Protein AF-A0A430FBS8-F1 (afdb_monomer)

Radius of gyration: 14.57 Å; Cα contacts (8 Å, |Δi|>4): 88; chains: 1; bounding box: 32×34×33 Å

Sequence (113 aa):
MTTIHHMPTGPRPLNQLAAEVIGYITAYWQECSNGHNYLAINHDGRTARDMAYDYMTERYEDYLSTIDDEQGEGTLDELASQSPVPVDGGAAPIEQAMAAFDAMFDHLWPVAK

Secondary structure (DSSP, 8-state):
---------SPPPTTHHHHHHHHHHHHHHHHHHTT-TTSSS--TT--HHHHHHHHHHHHHHHHHHHHHHHH-TTHHHHHHHT-SS---TTS-HHHHHHHHHHHHHHHHSPPP-

Solvent-accessible surface area (backbone atoms only — not comparable to full-atom values): 6898 Å² total; per-residue (Å²): 134,86,80,75,81,78,74,79,95,60,84,83,57,100,54,49,53,59,52,52,48,52,46,40,51,51,49,37,52,52,35,36,75,73,74,36,64,79,74,83,69,91,62,85,95,61,51,74,65,58,52,34,48,52,57,36,53,71,48,47,57,64,47,61,74,46,37,35,83,74,78,36,84,61,45,44,56,55,38,29,72,64,26,82,54,93,67,62,85,88,51,55,58,64,57,25,26,52,53,17,52,53,42,39,44,46,70,76,58,60,83,85,129

Structure (mmCIF, N/CA/C/O backbone):
data_AF-A0A430FBS8-F1
#
_entry.id   AF-A0A430FBS8-F1
#
loop_
_atom_site.group_PDB
_atom_site.id
_atom_site.type_symbol
_atom_site.label_atom_id
_atom_site.label_alt_id
_atom_site.label_comp_id
_atom_site.label_asym_id
_atom_site.label_entity_id
_atom_site.label_seq_id
_atom_site.pdbx_PDB_ins_code
_atom_site.Cartn_x
_atom_site.Cartn_y
_atom_site.Cartn_z
_atom_site.occupancy
_atom_site.B_iso_or_equiv
_atom_site.auth_seq_id
_atom_site.auth_comp_id
_atom_site.auth_asym_id
_atom_site.auth_atom_id
_atom_site.pdbx_PDB_model_num
ATOM 1 N N . MET A 1 1 ? 20.692 8.769 0.329 1.00 30.95 1 MET A N 1
ATOM 2 C CA . MET A 1 1 ? 19.808 9.924 0.583 1.00 30.95 1 MET A CA 1
ATOM 3 C C . MET A 1 1 ? 18.402 9.362 0.573 1.00 30.95 1 MET A C 1
ATOM 5 O O . ME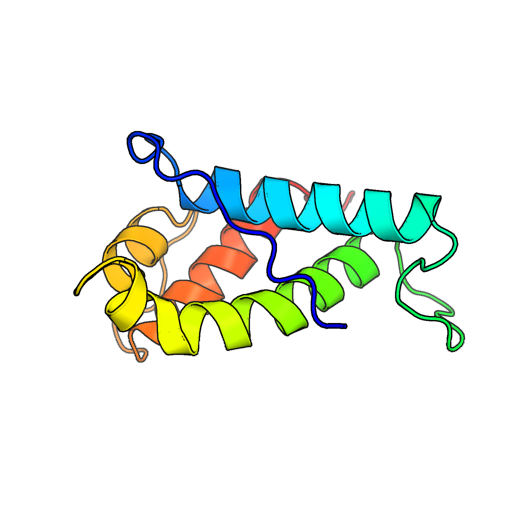T A 1 1 ? 17.939 8.970 -0.487 1.00 30.95 1 MET A O 1
ATOM 9 N N . THR A 1 2 ? 17.807 9.168 1.745 1.00 33.50 2 THR A N 1
ATOM 10 C CA . THR A 1 2 ? 16.471 8.579 1.882 1.00 33.50 2 THR A CA 1
ATOM 11 C C . THR A 1 2 ? 15.463 9.677 1.582 1.00 33.50 2 THR A C 1
ATOM 13 O O . THR A 1 2 ? 15.271 10.576 2.400 1.00 33.50 2 THR A O 1
ATOM 16 N N . THR A 1 3 ? 14.889 9.678 0.381 1.00 38.97 3 THR A N 1
ATOM 17 C CA . THR A 1 3 ? 13.758 10.556 0.078 1.00 38.97 3 THR A CA 1
ATOM 18 C C . THR A 1 3 ? 12.550 9.977 0.798 1.00 38.97 3 THR A C 1
ATOM 20 O O . THR A 1 3 ? 11.873 9.088 0.290 1.00 38.97 3 THR A O 1
ATOM 23 N N . ILE A 1 4 ? 12.315 10.455 2.017 1.00 46.62 4 ILE A N 1
ATOM 24 C CA . ILE A 1 4 ? 11.005 10.357 2.650 1.00 46.62 4 ILE A CA 1
ATOM 25 C C . ILE A 1 4 ? 10.089 11.186 1.753 1.00 46.62 4 ILE A C 1
ATOM 27 O O . ILE A 1 4 ? 10.232 12.410 1.678 1.00 46.62 4 ILE A O 1
ATOM 31 N N . HIS A 1 5 ? 9.221 10.521 0.991 1.00 45.59 5 HIS A N 1
ATOM 32 C CA . HIS A 1 5 ? 8.181 11.199 0.231 1.00 45.59 5 HIS A CA 1
ATOM 33 C C . HIS A 1 5 ? 7.220 11.813 1.244 1.00 45.59 5 HIS A C 1
ATOM 35 O O . HIS A 1 5 ? 6.324 11.154 1.754 1.00 45.59 5 HIS A O 1
ATOM 41 N N . HIS A 1 6 ? 7.476 13.074 1.583 1.00 45.38 6 HIS A N 1
ATOM 42 C CA . HIS A 1 6 ? 6.605 13.890 2.411 1.00 45.38 6 HIS A CA 1
ATOM 43 C C . HIS A 1 6 ? 5.216 13.913 1.761 1.00 45.38 6 HIS A C 1
ATOM 45 O O . HIS A 1 6 ? 5.033 14.517 0.699 1.00 45.38 6 HIS A O 1
ATOM 51 N N . MET A 1 7 ? 4.258 13.220 2.374 1.00 55.34 7 MET A N 1
ATOM 52 C CA . MET A 1 7 ? 2.854 13.311 1.994 1.00 55.34 7 MET A CA 1
ATOM 53 C C . MET A 1 7 ? 2.298 14.691 2.388 1.00 55.34 7 MET A C 1
ATOM 55 O O . MET A 1 7 ? 2.788 15.316 3.333 1.00 55.34 7 MET A O 1
ATOM 59 N N . PRO A 1 8 ? 1.313 15.225 1.647 1.00 45.38 8 PRO A N 1
ATOM 60 C CA . PRO A 1 8 ? 0.845 16.592 1.828 1.00 45.38 8 PRO A CA 1
ATOM 61 C C . PRO A 1 8 ? 0.064 16.744 3.139 1.00 45.38 8 PRO A C 1
ATOM 63 O O . PRO A 1 8 ? -0.849 15.973 3.414 1.00 45.38 8 PRO A O 1
ATOM 66 N N . THR A 1 9 ? 0.327 17.820 3.882 1.00 50.53 9 THR A N 1
ATOM 67 C CA . THR A 1 9 ? -0.403 18.268 5.087 1.00 50.53 9 THR A CA 1
ATOM 68 C C . THR A 1 9 ? -1.798 18.855 4.780 1.00 50.53 9 THR A C 1
ATOM 70 O O . THR A 1 9 ? -2.239 19.831 5.389 1.00 50.53 9 THR A O 1
ATOM 73 N N . GLY A 1 10 ? -2.486 18.298 3.780 1.00 49.41 10 GLY A N 1
ATOM 74 C CA . GLY A 1 10 ? -3.842 18.675 3.379 1.00 49.41 10 GLY A CA 1
ATOM 75 C C . GLY A 1 10 ? -4.926 17.966 4.202 1.00 49.41 10 GLY A C 1
ATOM 76 O O . GLY A 1 10 ? -4.619 17.094 5.013 1.00 49.41 10 GLY A O 1
ATOM 77 N N . PRO A 1 11 ? -6.212 18.318 4.016 1.00 53.88 11 PRO A N 1
ATOM 78 C CA . PRO A 1 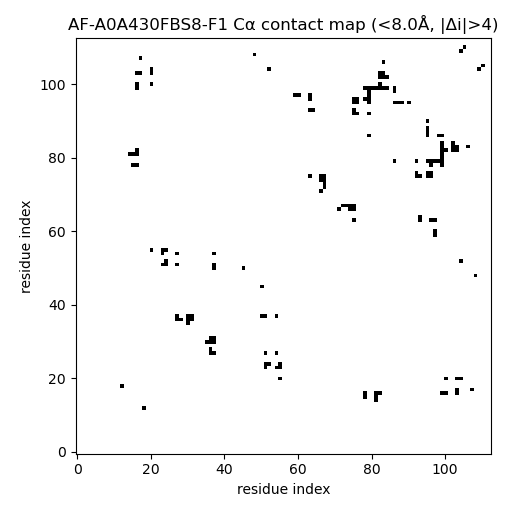11 ? -7.311 17.564 4.618 1.00 53.88 11 PRO A CA 1
ATOM 79 C C . PRO A 1 11 ? -7.233 16.085 4.208 1.00 53.88 11 PRO A C 1
ATOM 81 O O . PRO A 1 11 ? -7.042 15.788 3.025 1.00 53.88 11 PRO A O 1
ATOM 84 N N . ARG A 1 12 ? -7.386 15.176 5.184 1.00 59.50 12 ARG A N 1
ATOM 85 C CA . ARG 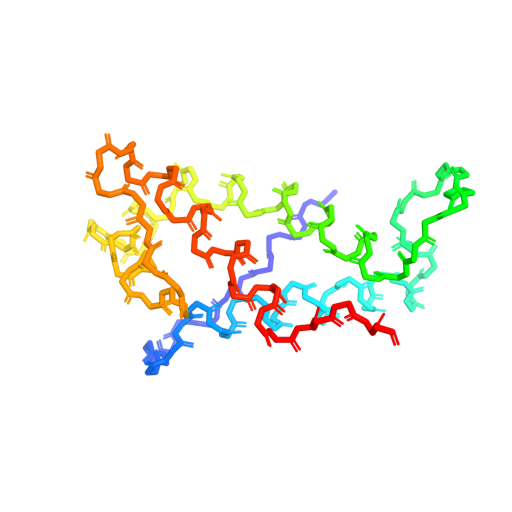A 1 12 ? -7.342 13.722 4.961 1.00 59.50 12 ARG A CA 1
ATOM 86 C C . ARG A 1 12 ? -8.377 13.322 3.894 1.00 59.50 12 ARG A C 1
ATOM 88 O O . ARG A 1 12 ? -9.546 13.704 4.019 1.00 59.50 12 ARG A O 1
ATOM 95 N N . PRO A 1 13 ? -7.979 12.612 2.824 1.00 65.44 13 PRO A N 1
ATOM 96 C CA . PRO A 1 13 ? -8.917 12.158 1.809 1.00 65.44 13 PRO A CA 1
ATOM 97 C C . PRO A 1 13 ? -9.902 11.138 2.390 1.00 65.44 13 PRO A C 1
ATOM 99 O O . PRO A 1 13 ? -9.557 10.351 3.260 1.00 65.44 13 PRO A O 1
ATOM 102 N N . LEU A 1 14 ? -11.124 11.112 1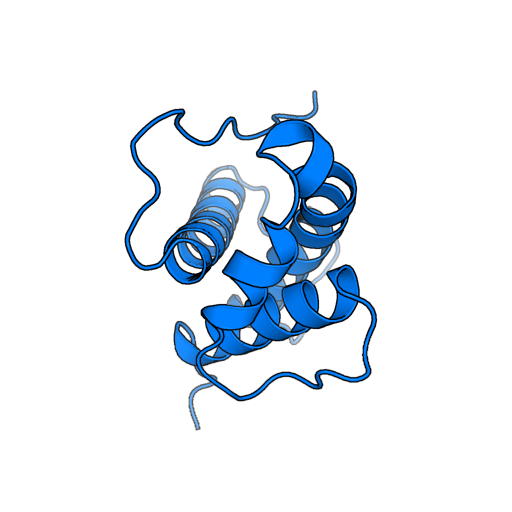.848 1.00 66.56 14 LEU A N 1
ATOM 103 C CA . LEU A 1 14 ? -12.222 10.222 2.271 1.00 66.56 14 LEU A CA 1
ATOM 104 C C . LEU A 1 14 ? -11.896 8.716 2.135 1.00 66.56 14 LEU A C 1
ATOM 106 O O . LEU A 1 14 ? -12.640 7.881 2.635 1.00 66.56 14 LEU A O 1
ATOM 110 N N . ASN A 1 15 ? -10.809 8.381 1.433 1.00 83.62 15 ASN A N 1
ATOM 111 C CA . ASN A 1 15 ? -10.229 7.045 1.330 1.00 83.62 15 ASN A CA 1
ATOM 112 C C . ASN A 1 15 ? -8.696 7.182 1.288 1.00 83.62 15 ASN A C 1
ATOM 114 O O . ASN A 1 15 ? -8.075 7.147 0.222 1.00 83.62 15 ASN A O 1
ATOM 118 N N . GLN A 1 16 ? -8.117 7.463 2.455 1.00 91.31 16 GLN A N 1
ATOM 119 C CA . GLN A 1 16 ? -6.679 7.618 2.656 1.00 91.31 16 GLN A CA 1
ATOM 120 C C . GLN A 1 16 ? -5.917 6.356 2.253 1.00 91.31 16 GLN A C 1
ATOM 122 O O . GLN A 1 16 ? -4.964 6.466 1.492 1.00 91.31 16 GLN A O 1
ATOM 127 N N . LEU A 1 17 ? -6.379 5.168 2.646 1.00 94.94 17 LEU A N 1
ATOM 128 C CA . LEU A 1 17 ? -5.725 3.902 2.311 1.00 94.94 17 LEU A CA 1
ATOM 129 C C . LEU A 1 17 ? -5.567 3.712 0.792 1.00 94.94 17 LEU A C 1
ATOM 131 O O . LEU A 1 17 ? -4.489 3.366 0.313 1.00 94.94 17 LEU A O 1
ATOM 135 N N . ALA A 1 18 ? -6.613 3.993 0.008 1.00 95.44 18 ALA A N 1
ATOM 136 C CA . ALA A 1 18 ? -6.510 3.920 -1.448 1.00 95.44 18 ALA A CA 1
ATOM 137 C C . ALA A 1 18 ? -5.519 4.950 -2.013 1.00 95.44 18 ALA A C 1
ATOM 139 O O . ALA A 1 18 ? -4.781 4.640 -2.948 1.00 95.44 18 ALA A O 1
ATOM 140 N N . ALA A 1 19 ? -5.486 6.166 -1.460 1.00 93.94 19 ALA A N 1
ATOM 141 C CA . ALA A 1 19 ? -4.547 7.200 -1.891 1.00 93.94 19 ALA A CA 1
ATOM 142 C C . ALA A 1 19 ? -3.086 6.798 -1.621 1.00 93.94 19 ALA A C 1
ATOM 144 O O . ALA A 1 19 ? -2.241 6.965 -2.499 1.00 93.94 19 ALA A O 1
ATOM 145 N N . GLU A 1 20 ? -2.815 6.220 -0.451 1.00 93.81 20 GLU A N 1
ATOM 146 C CA . GLU A 1 20 ? -1.505 5.690 -0.056 1.00 93.81 20 GLU A CA 1
ATOM 147 C C . GLU A 1 20 ? -1.034 4.597 -1.027 1.00 93.81 20 GLU A C 1
ATOM 149 O O . GLU A 1 20 ? 0.038 4.699 -1.628 1.00 93.81 20 GLU A O 1
ATOM 154 N N . VAL A 1 21 ? -1.878 3.590 -1.275 1.00 96.00 21 VAL A N 1
ATOM 155 C CA . VAL A 1 21 ? -1.561 2.475 -2.184 1.00 96.00 21 VAL A CA 1
ATOM 156 C C . VAL A 1 21 ? -1.342 2.950 -3.626 1.00 96.00 21 VAL A C 1
ATOM 158 O O . VAL A 1 21 ? -0.384 2.529 -4.280 1.00 96.00 21 VAL A O 1
ATOM 161 N N . ILE A 1 22 ? -2.166 3.878 -4.130 1.00 94.75 22 ILE A N 1
ATOM 162 C CA . ILE A 1 22 ? -1.944 4.510 -5.445 1.00 94.75 22 ILE A CA 1
ATOM 163 C C . ILE A 1 22 ? -0.605 5.259 -5.470 1.00 94.75 22 ILE A C 1
ATOM 165 O O . ILE A 1 22 ? 0.102 5.221 -6.484 1.00 94.75 22 ILE A O 1
ATOM 169 N N . GLY A 1 23 ? -0.245 5.922 -4.369 1.00 93.25 23 GLY A N 1
ATOM 170 C CA . GLY A 1 23 ? 1.040 6.589 -4.192 1.00 93.25 23 GLY A CA 1
ATOM 171 C C . GLY A 1 23 ? 2.211 5.624 -4.353 1.00 93.25 23 GLY A C 1
ATOM 172 O O . GLY A 1 23 ? 3.105 5.893 -5.157 1.00 93.25 23 GLY A O 1
ATOM 173 N N . TYR A 1 24 ? 2.173 4.470 -3.683 1.00 93.81 24 TYR A N 1
ATOM 174 C CA . TYR A 1 24 ? 3.210 3.441 -3.809 1.00 93.81 24 TYR A CA 1
ATOM 175 C C . TYR A 1 24 ? 3.317 2.868 -5.226 1.00 93.81 24 TYR A C 1
ATOM 177 O O . TYR A 1 24 ? 4.419 2.794 -5.770 1.00 93.81 24 TYR A O 1
ATOM 185 N N . ILE A 1 25 ? 2.188 2.544 -5.866 1.00 92.69 25 ILE A N 1
ATOM 186 C CA . ILE A 1 25 ? 2.159 2.076 -7.263 1.00 92.69 25 ILE A CA 1
ATOM 187 C C . ILE A 1 25 ? 2.772 3.121 -8.204 1.00 92.69 25 ILE A C 1
ATOM 189 O O . ILE A 1 25 ? 3.555 2.797 -9.099 1.00 92.69 25 ILE A O 1
ATOM 193 N N . THR A 1 26 ? 2.427 4.393 -8.007 1.00 93.50 26 THR A N 1
ATOM 194 C CA . THR A 1 26 ? 2.951 5.492 -8.823 1.00 93.50 26 THR A CA 1
ATOM 195 C C . THR A 1 26 ? 4.451 5.680 -8.597 1.00 93.50 26 THR A C 1
ATOM 197 O O . THR A 1 26 ? 5.197 5.839 -9.563 1.00 93.50 26 THR A O 1
ATOM 200 N N . ALA A 1 27 ? 4.904 5.623 -7.343 1.00 90.88 27 ALA A N 1
ATOM 201 C CA . ALA A 1 27 ? 6.312 5.746 -6.981 1.00 90.88 27 ALA A CA 1
ATOM 202 C C . ALA A 1 27 ? 7.157 4.606 -7.572 1.00 90.88 27 ALA A C 1
ATOM 204 O O . ALA A 1 27 ? 8.225 4.868 -8.121 1.00 90.88 27 ALA A O 1
ATOM 205 N N . TYR A 1 28 ? 6.649 3.369 -7.570 1.00 91.62 28 TYR A N 1
ATOM 206 C CA . TYR A 1 28 ? 7.288 2.238 -8.251 1.00 91.62 28 TYR A CA 1
ATOM 207 C C . TYR A 1 28 ? 7.565 2.539 -9.735 1.00 91.62 28 TYR A C 1
ATOM 209 O O . TYR A 1 28 ? 8.682 2.360 -10.226 1.00 91.62 28 TYR A O 1
ATOM 217 N N . TRP A 1 29 ? 6.574 3.060 -10.465 1.00 90.81 29 TRP A N 1
ATOM 218 C CA . TRP A 1 29 ? 6.754 3.404 -11.878 1.00 90.81 29 TRP A CA 1
ATOM 219 C C . TRP A 1 29 ? 7.709 4.578 -12.098 1.00 90.81 29 TRP A C 1
ATOM 221 O O . TRP A 1 29 ? 8.429 4.604 -13.099 1.00 90.81 29 TRP A O 1
ATOM 231 N N . GLN A 1 30 ? 7.746 5.535 -11.172 1.00 91.19 30 GLN A N 1
ATOM 232 C CA . GLN A 1 30 ? 8.721 6.624 -11.203 1.00 91.19 30 GLN A CA 1
ATOM 233 C C . GLN A 1 30 ? 10.147 6.088 -11.036 1.00 91.19 30 GLN A C 1
ATOM 235 O O . GLN A 1 30 ? 11.011 6.436 -11.841 1.00 91.19 30 GLN A O 1
ATOM 240 N N . GLU A 1 31 ? 10.384 5.179 -10.087 1.00 88.81 31 GLU A N 1
ATOM 241 C CA . GLU A 1 31 ? 11.672 4.490 -9.950 1.00 88.81 31 GLU A CA 1
ATOM 242 C C . GLU A 1 31 ? 12.026 3.720 -11.230 1.00 88.81 31 GLU A C 1
ATOM 244 O O . GLU A 1 31 ? 13.116 3.897 -11.776 1.00 88.81 31 GLU A O 1
ATOM 249 N N . CYS A 1 32 ? 11.088 2.966 -11.810 1.00 88.62 32 CYS A N 1
ATOM 250 C CA . CYS A 1 32 ? 11.313 2.312 -13.104 1.00 88.62 32 CYS A CA 1
ATOM 251 C C . CYS A 1 32 ? 11.751 3.303 -14.194 1.00 88.62 32 CYS A C 1
ATOM 253 O O . CYS A 1 32 ? 12.724 3.065 -14.911 1.00 88.62 32 CYS A O 1
ATOM 255 N N . SER A 1 33 ? 11.071 4.449 -14.296 1.00 88.38 33 SER A N 1
ATOM 256 C CA . SER A 1 33 ? 11.396 5.485 -15.283 1.00 88.38 33 SER A CA 1
ATOM 257 C C . SER A 1 33 ? 12.779 6.113 -15.071 1.00 88.38 33 SER A C 1
ATOM 259 O O . SER A 1 33 ? 13.420 6.529 -16.036 1.00 88.38 33 SER A O 1
ATOM 261 N N . ASN A 1 34 ? 13.270 6.106 -13.829 1.00 88.56 34 ASN A N 1
ATOM 262 C CA . ASN A 1 34 ? 14.606 6.561 -13.453 1.00 88.56 34 ASN A CA 1
ATOM 263 C C . ASN A 1 34 ? 15.691 5.485 -13.657 1.00 88.56 34 ASN A C 1
ATOM 265 O O . ASN A 1 34 ? 16.857 5.730 -13.356 1.00 88.56 34 ASN A O 1
ATOM 269 N N . GLY A 1 35 ? 15.339 4.306 -14.182 1.00 85.31 35 GLY A N 1
ATOM 270 C CA . GLY A 1 35 ? 16.267 3.190 -14.388 1.00 85.31 35 GLY A CA 1
ATOM 271 C C . GLY A 1 35 ? 16.460 2.304 -13.154 1.00 85.31 35 GLY A C 1
ATOM 272 O O . GLY A 1 35 ? 17.433 1.557 -13.081 1.00 85.31 35 GLY A O 1
ATOM 273 N N . HIS A 1 36 ? 15.543 2.375 -12.189 1.00 82.56 36 HIS A N 1
ATOM 274 C CA . HIS A 1 36 ? 15.628 1.742 -10.873 1.00 82.56 36 HIS A CA 1
ATOM 275 C C . HIS A 1 36 ? 14.583 0.629 -10.656 1.00 82.56 36 HIS A C 1
ATOM 277 O O . HIS A 1 36 ? 14.177 0.402 -9.523 1.00 82.56 36 HIS A O 1
ATOM 283 N N . ASN A 1 37 ? 14.159 -0.075 -11.716 1.00 68.56 37 ASN A N 1
ATOM 284 C CA . ASN A 1 37 ? 12.941 -0.913 -11.772 1.00 68.56 37 ASN A CA 1
ATOM 285 C C . ASN A 1 37 ? 12.447 -1.535 -10.448 1.00 68.56 37 ASN A C 1
ATOM 287 O O . ASN A 1 37 ? 11.331 -1.261 -10.040 1.00 68.56 37 ASN A O 1
ATOM 291 N N . TYR A 1 38 ? 13.258 -2.325 -9.756 1.00 65.56 38 TYR A N 1
ATOM 292 C CA . TYR A 1 38 ? 13.188 -2.496 -8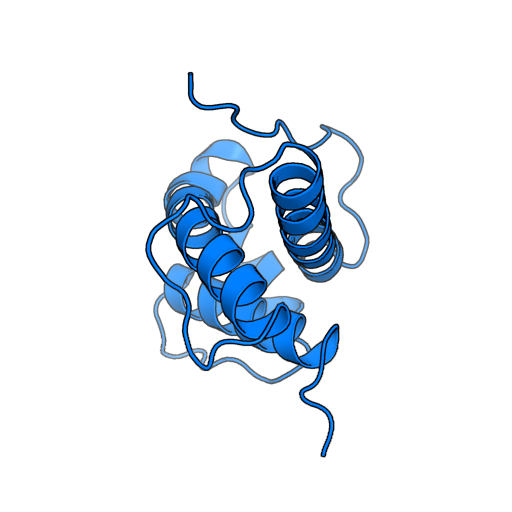.296 1.00 65.56 38 TYR A CA 1
ATOM 293 C C . TYR A 1 38 ? 14.600 -2.938 -7.869 1.00 65.56 38 TYR A C 1
ATOM 295 O O . TYR A 1 38 ? 14.924 -4.054 -7.487 1.00 65.56 38 TYR A O 1
ATOM 303 N N . LEU A 1 39 ? 15.505 -2.008 -8.175 1.00 63.81 39 LEU A N 1
ATOM 304 C CA . LEU A 1 39 ? 16.901 -1.912 -7.751 1.00 63.81 39 LEU A CA 1
ATOM 305 C C . LEU A 1 39 ? 17.820 -3.137 -7.974 1.00 63.81 39 LEU A C 1
ATOM 307 O O . LEU A 1 39 ? 18.797 -3.338 -7.258 1.00 63.81 39 LEU A O 1
ATOM 311 N N . ALA A 1 40 ? 17.608 -3.808 -9.112 1.00 59.62 40 ALA A N 1
ATOM 312 C CA . ALA A 1 40 ? 18.651 -4.323 -10.016 1.00 59.62 40 ALA A CA 1
ATOM 313 C C . ALA A 1 40 ? 19.435 -5.602 -9.626 1.00 59.62 40 ALA A C 1
ATOM 315 O O . ALA A 1 40 ? 20.622 -5.718 -9.941 1.00 59.62 40 ALA A O 1
ATOM 316 N N . ILE A 1 41 ? 18.763 -6.626 -9.086 1.00 53.59 41 ILE A N 1
ATOM 317 C CA . ILE A 1 41 ? 19.189 -8.037 -9.228 1.00 53.59 41 ILE A CA 1
ATOM 318 C C . ILE A 1 41 ? 18.073 -8.818 -9.932 1.00 53.59 41 ILE A C 1
ATOM 320 O O . ILE A 1 41 ? 16.908 -8.631 -9.628 1.00 53.59 41 ILE A O 1
ATOM 324 N N . ASN A 1 42 ? 18.451 -9.673 -10.887 1.00 57.56 42 ASN A N 1
ATOM 325 C CA . ASN A 1 42 ? 17.605 -10.453 -11.800 1.00 57.56 42 ASN A CA 1
ATOM 326 C C . ASN A 1 42 ? 16.214 -10.859 -11.240 1.00 57.56 42 ASN A C 1
ATOM 328 O O . ASN A 1 42 ? 16.130 -11.613 -10.273 1.00 57.56 42 ASN A O 1
ATOM 332 N N . HIS A 1 43 ? 15.130 -10.403 -11.882 1.00 71.50 43 HIS A N 1
ATOM 333 C CA . HIS A 1 43 ? 13.732 -10.627 -11.468 1.00 71.50 43 HIS A CA 1
ATOM 334 C C . HIS A 1 43 ? 13.019 -11.670 -12.350 1.00 71.50 43 HIS A C 1
ATOM 336 O O . HIS A 1 43 ? 11.864 -11.486 -12.742 1.00 71.50 43 HIS A O 1
ATOM 342 N N . ASP A 1 44 ? 13.719 -12.748 -12.714 1.00 77.50 44 ASP A N 1
ATOM 343 C CA . ASP A 1 44 ? 13.184 -13.772 -13.617 1.00 77.50 44 ASP A CA 1
ATOM 344 C C . ASP A 1 44 ? 11.864 -14.355 -13.086 1.00 77.50 44 ASP A C 1
ATOM 346 O O . ASP A 1 44 ? 11.771 -14.813 -11.947 1.00 77.50 44 ASP A O 1
ATOM 350 N N . GLY A 1 45 ? 10.833 -14.341 -13.935 1.00 81.12 45 GLY A N 1
ATOM 351 C CA . GLY A 1 45 ? 9.509 -14.884 -13.621 1.00 81.12 45 GLY A CA 1
ATOM 352 C C . GLY A 1 45 ? 8.586 -13.964 -12.817 1.00 81.12 45 GLY A C 1
ATOM 353 O O . GLY A 1 45 ? 7.476 -14.388 -12.503 1.00 81.12 45 GLY A O 1
ATOM 354 N N . ARG A 1 46 ? 8.993 -12.725 -12.508 1.00 86.56 46 ARG A N 1
ATOM 355 C CA . ARG A 1 46 ? 8.170 -11.764 -11.755 1.00 86.56 46 ARG A CA 1
ATOM 356 C C . ARG A 1 46 ? 7.486 -10.745 -12.662 1.00 86.56 46 ARG A C 1
ATOM 358 O O . ARG A 1 46 ? 8.087 -10.219 -13.598 1.00 86.56 46 ARG A O 1
ATOM 365 N N . THR A 1 47 ? 6.227 -10.437 -12.371 1.00 89.81 47 THR A N 1
ATOM 366 C CA . THR A 1 47 ? 5.461 -9.402 -13.075 1.00 89.81 47 THR A CA 1
ATOM 367 C C . THR A 1 47 ? 5.744 -8.008 -12.503 1.00 89.81 47 THR A C 1
ATOM 369 O O . THR A 1 47 ? 6.242 -7.863 -11.388 1.00 89.81 47 THR A O 1
ATOM 372 N N . ALA A 1 48 ? 5.389 -6.953 -13.250 1.00 89.06 48 ALA A N 1
ATOM 373 C CA . ALA A 1 48 ? 5.455 -5.573 -12.749 1.00 89.06 48 ALA A CA 1
ATOM 374 C C . ALA A 1 48 ? 4.619 -5.374 -11.478 1.00 89.06 48 ALA A C 1
ATOM 376 O O . ALA A 1 48 ? 5.013 -4.638 -10.581 1.00 89.06 48 ALA A O 1
ATOM 377 N N . ARG A 1 49 ? 3.493 -6.085 -11.386 1.00 92.81 49 ARG A N 1
ATOM 378 C CA . ARG A 1 49 ? 2.645 -6.100 -10.202 1.00 92.81 49 ARG A CA 1
ATOM 379 C C . ARG A 1 49 ? 3.378 -6.690 -8.998 1.00 92.81 49 ARG A C 1
ATOM 381 O O . ARG A 1 49 ? 3.344 -6.083 -7.938 1.00 92.81 49 ARG A O 1
ATOM 388 N N . ASP A 1 50 ? 4.054 -7.827 -9.171 1.00 91.50 50 ASP A N 1
ATOM 389 C CA . ASP A 1 50 ? 4.793 -8.475 -8.078 1.00 91.50 50 ASP A CA 1
ATOM 390 C C . ASP A 1 50 ? 5.920 -7.574 -7.566 1.00 91.50 50 ASP A C 1
ATOM 392 O O . ASP A 1 50 ? 6.148 -7.497 -6.368 1.00 91.50 50 ASP A O 1
ATOM 396 N N . MET A 1 51 ? 6.619 -6.877 -8.466 1.00 91.31 51 MET A N 1
ATOM 397 C CA . MET A 1 51 ? 7.678 -5.938 -8.080 1.00 91.31 51 MET A CA 1
ATOM 398 C C . MET A 1 51 ? 7.126 -4.678 -7.398 1.00 91.31 51 MET A C 1
ATOM 400 O O . MET A 1 51 ? 7.731 -4.178 -6.455 1.00 91.31 51 MET A O 1
ATOM 404 N N . ALA A 1 52 ? 5.978 -4.166 -7.851 1.00 92.00 52 ALA A N 1
ATOM 405 C CA . ALA A 1 52 ? 5.310 -3.034 -7.213 1.00 92.00 52 ALA A CA 1
ATOM 406 C C . ALA A 1 52 ? 4.775 -3.391 -5.818 1.00 92.00 52 ALA A C 1
ATOM 408 O O . ALA A 1 52 ? 4.816 -2.550 -4.924 1.00 92.00 52 ALA A O 1
ATOM 409 N N . TYR A 1 53 ? 4.294 -4.624 -5.639 1.00 93.06 53 TYR A N 1
ATOM 410 C CA . TYR A 1 53 ? 3.840 -5.136 -4.350 1.00 93.06 53 TYR A CA 1
ATOM 411 C C . TYR A 1 53 ? 4.998 -5.218 -3.350 1.00 93.06 53 TYR A C 1
ATOM 413 O O . TYR A 1 53 ? 4.905 -4.621 -2.285 1.00 93.06 53 TYR A O 1
ATOM 421 N N . ASP A 1 54 ? 6.131 -5.821 -3.725 1.00 91.00 54 ASP A N 1
ATOM 422 C CA . ASP A 1 54 ? 7.324 -5.842 -2.862 1.00 91.00 54 ASP A CA 1
ATOM 423 C C . ASP A 1 54 ? 7.804 -4.436 -2.500 1.00 91.00 54 ASP A C 1
ATOM 425 O O . ASP A 1 54 ? 8.104 -4.159 -1.341 1.00 91.00 54 ASP A O 1
ATOM 429 N N . TYR A 1 55 ? 7.847 -3.530 -3.484 1.00 90.88 55 TYR A N 1
ATOM 430 C CA . TYR A 1 55 ? 8.197 -2.133 -3.241 1.00 90.88 55 TYR A CA 1
ATOM 431 C C . TYR A 1 55 ? 7.259 -1.481 -2.215 1.00 90.88 55 TYR A C 1
ATOM 433 O O . TYR A 1 55 ? 7.707 -0.701 -1.376 1.00 90.88 55 TYR A O 1
ATOM 441 N N . MET A 1 56 ? 5.960 -1.782 -2.281 1.00 93.56 56 MET A N 1
ATOM 442 C CA . MET A 1 56 ? 4.974 -1.306 -1.315 1.00 93.56 56 MET A CA 1
ATOM 443 C C . MET A 1 56 ? 5.262 -1.888 0.075 1.00 93.56 56 MET A C 1
ATOM 445 O O . MET A 1 56 ? 5.367 -1.111 1.019 1.00 93.56 56 MET A O 1
ATOM 449 N N . THR A 1 57 ? 5.456 -3.207 0.192 1.00 92.06 57 THR A N 1
ATOM 450 C CA . THR A 1 57 ? 5.743 -3.911 1.457 1.00 92.06 57 THR A CA 1
ATOM 451 C C . THR A 1 57 ? 6.971 -3.384 2.173 1.00 92.06 57 THR A C 1
ATOM 453 O O . THR A 1 57 ? 6.878 -3.014 3.341 1.00 92.06 57 THR A O 1
ATOM 456 N N . GLU A 1 58 ? 8.088 -3.227 1.465 1.00 88.88 58 GLU A N 1
ATOM 457 C CA . GLU A 1 58 ? 9.315 -2.676 2.049 1.00 88.88 58 GLU A CA 1
ATOM 458 C C . GLU A 1 58 ? 9.135 -1.252 2.599 1.00 88.88 58 GLU A C 1
ATOM 460 O O . GLU A 1 58 ? 9.883 -0.827 3.475 1.00 88.88 58 GLU A O 1
ATOM 465 N N . ARG A 1 59 ? 8.178 -0.479 2.071 1.00 89.31 59 ARG A N 1
ATOM 466 C CA . ARG A 1 59 ? 7.993 0.930 2.440 1.00 89.31 59 ARG A CA 1
ATOM 467 C C . ARG A 1 59 ? 6.846 1.161 3.410 1.00 89.31 59 ARG A C 1
ATOM 469 O O . ARG A 1 59 ? 6.940 2.101 4.200 1.00 89.31 59 ARG A O 1
ATOM 476 N N . TYR A 1 60 ? 5.771 0.378 3.339 1.00 89.56 60 TYR A N 1
ATOM 477 C CA . TYR A 1 60 ? 4.651 0.555 4.255 1.00 89.56 60 TYR A CA 1
ATOM 478 C C . TYR A 1 60 ? 5.003 0.045 5.652 1.00 89.56 60 TYR A C 1
ATOM 480 O O . TYR A 1 60 ? 4.514 0.617 6.613 1.00 89.56 60 TYR A O 1
ATOM 488 N N . GLU A 1 61 ? 5.848 -0.982 5.807 1.00 87.25 61 GLU A N 1
ATOM 489 C CA . GLU A 1 61 ? 6.210 -1.489 7.142 1.00 87.25 61 GLU A CA 1
ATOM 490 C C . GLU A 1 61 ? 6.925 -0.418 7.973 1.00 87.25 61 GLU A C 1
ATOM 492 O O . GLU A 1 61 ? 6.509 -0.112 9.093 1.00 87.25 61 GLU A O 1
ATOM 497 N N . ASP A 1 62 ? 7.940 0.220 7.384 1.00 87.62 62 ASP A N 1
ATOM 498 C CA . ASP A 1 62 ? 8.654 1.336 8.005 1.00 87.62 62 ASP A CA 1
ATOM 499 C C . ASP A 1 62 ? 7.702 2.506 8.301 1.00 87.62 62 ASP A C 1
ATOM 501 O O . ASP A 1 62 ? 7.728 3.059 9.400 1.00 87.62 62 ASP A O 1
ATOM 505 N N . TYR A 1 63 ? 6.827 2.851 7.352 1.00 88.94 63 TYR A N 1
ATOM 506 C CA . TYR A 1 63 ? 5.834 3.918 7.509 1.00 88.94 63 TYR A CA 1
ATOM 507 C C . TYR A 1 63 ? 4.859 3.655 8.664 1.00 88.94 63 TYR A C 1
ATOM 509 O O . TYR A 1 63 ? 4.670 4.509 9.527 1.00 88.94 63 TYR A O 1
ATOM 517 N N . LEU A 1 64 ? 4.257 2.465 8.713 1.00 92.94 64 LEU A N 1
ATOM 518 C CA . LEU A 1 64 ? 3.273 2.105 9.732 1.00 92.94 64 LEU A CA 1
ATOM 519 C C . LEU A 1 64 ? 3.895 2.012 11.130 1.00 92.94 64 LEU A C 1
ATOM 521 O O . LEU A 1 64 ? 3.189 2.195 12.119 1.00 92.94 64 LEU A O 1
ATOM 525 N N . SER A 1 65 ? 5.206 1.771 11.230 1.00 90.31 65 SER A N 1
ATOM 526 C CA . SER A 1 65 ? 5.902 1.711 12.518 1.00 90.31 65 SER A CA 1
ATOM 527 C C . SER A 1 65 ? 5.964 3.056 13.255 1.00 90.31 65 SER A C 1
ATOM 529 O O . SER A 1 65 ? 6.097 3.059 14.479 1.00 90.31 65 SER A O 1
ATOM 531 N N . THR A 1 66 ? 5.844 4.184 12.542 1.00 89.38 66 THR A N 1
ATOM 532 C CA . THR A 1 66 ? 5.917 5.540 13.122 1.00 89.38 66 THR A CA 1
ATOM 533 C C . THR A 1 66 ? 4.663 6.383 12.894 1.00 89.38 66 THR A C 1
ATOM 535 O O . THR A 1 66 ? 4.562 7.485 13.431 1.00 89.38 66 THR A O 1
ATOM 538 N N . ILE A 1 67 ? 3.684 5.892 12.128 1.00 89.81 67 ILE A N 1
ATOM 539 C CA . ILE A 1 67 ? 2.567 6.717 11.651 1.00 89.81 67 ILE A CA 1
ATOM 540 C C . IL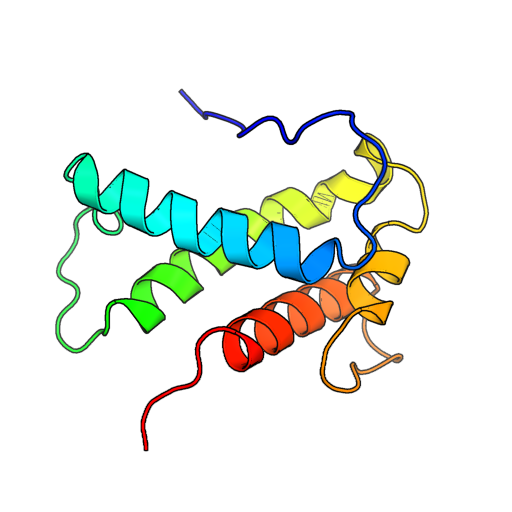E A 1 67 ? 1.698 7.307 12.769 1.00 89.81 67 ILE A C 1
ATOM 542 O O . ILE A 1 67 ? 1.288 8.460 12.661 1.00 89.81 67 ILE A O 1
ATOM 546 N N . ASP A 1 68 ? 1.438 6.571 13.850 1.00 87.25 68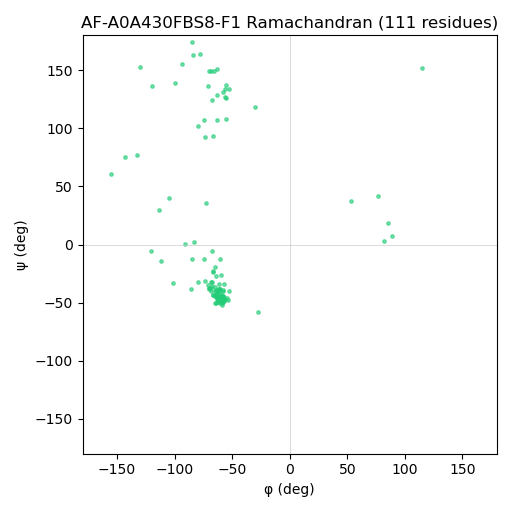 ASP A N 1
ATOM 547 C CA . ASP A 1 68 ? 0.622 7.083 14.960 1.00 87.25 68 ASP A CA 1
ATOM 548 C C . ASP A 1 68 ? 1.346 8.208 15.723 1.00 87.25 68 ASP A C 1
ATOM 550 O O . ASP A 1 68 ? 0.709 9.166 16.164 1.00 87.25 68 ASP A O 1
ATOM 554 N N . ASP A 1 69 ? 2.679 8.153 15.811 1.00 86.50 69 ASP A N 1
ATOM 555 C CA . ASP A 1 69 ? 3.489 9.228 16.397 1.00 86.50 69 ASP A CA 1
ATOM 556 C C . ASP A 1 69 ? 3.513 10.474 15.492 1.00 86.50 69 ASP A C 1
ATOM 558 O O . ASP A 1 69 ? 3.538 11.609 15.975 1.00 86.50 69 ASP A O 1
ATOM 562 N N . GLU A 1 70 ? 3.504 10.278 14.170 1.00 86.81 70 GLU A N 1
ATOM 563 C CA . GLU A 1 70 ? 3.625 11.350 13.174 1.00 86.81 70 GLU A CA 1
ATOM 564 C C . GLU A 1 70 ? 2.288 12.019 12.817 1.00 86.81 70 GLU A C 1
ATOM 566 O O . GLU A 1 70 ? 2.237 13.235 12.606 1.00 86.81 70 GLU A O 1
ATOM 571 N N . GLN A 1 71 ? 1.207 11.241 12.731 1.00 84.12 71 GLN A N 1
ATOM 572 C CA . GLN A 1 71 ? -0.111 11.678 12.249 1.00 84.12 71 GLN A CA 1
ATOM 573 C C . GLN A 1 71 ? -1.184 11.706 13.346 1.00 84.12 71 GLN A C 1
ATOM 575 O O . GLN A 1 71 ? -2.218 12.366 13.179 1.00 84.12 71 GLN A O 1
ATOM 580 N N . GLY A 1 72 ? -0.911 11.073 14.488 1.00 86.62 72 GLY A N 1
ATOM 581 C CA . GLY A 1 72 ? -1.770 11.037 15.664 1.00 86.62 72 GLY A CA 1
ATOM 582 C C . GLY A 1 72 ? -2.290 9.636 15.979 1.00 86.62 72 GLY A C 1
ATOM 583 O O . GLY A 1 72 ? -2.490 8.809 15.092 1.00 86.62 72 GLY A O 1
ATOM 584 N N . GLU A 1 73 ? -2.549 9.405 17.265 1.00 89.81 73 GLU A N 1
ATOM 585 C CA . GLU A 1 73 ? -3.085 8.149 17.791 1.00 89.81 73 GLU A CA 1
ATOM 586 C C . GLU A 1 73 ? -4.371 7.722 17.059 1.00 89.81 73 GLU A C 1
ATOM 588 O O . GLU A 1 73 ? -5.284 8.531 16.857 1.00 89.81 73 GLU A O 1
ATOM 593 N N . GLY A 1 74 ? -4.442 6.441 16.681 1.00 88.88 74 GLY A N 1
ATOM 594 C CA . GLY A 1 74 ? -5.592 5.846 15.993 1.00 88.88 74 GLY A CA 1
ATOM 595 C C . GLY A 1 74 ? -5.548 5.953 14.466 1.00 88.88 74 GLY A C 1
ATOM 596 O O . GLY A 1 74 ? -6.523 5.587 13.807 1.00 88.88 74 GLY A O 1
ATOM 597 N N . THR A 1 75 ? -4.439 6.421 13.884 1.00 91.56 75 THR A N 1
ATOM 598 C CA . THR A 1 75 ? -4.278 6.468 12.424 1.00 91.56 75 THR A CA 1
ATOM 599 C C . THR A 1 75 ? -4.173 5.055 11.843 1.00 91.56 75 THR A C 1
ATOM 601 O O . THR A 1 75 ? -4.764 4.782 10.798 1.00 91.56 75 THR A O 1
ATOM 604 N N . LEU A 1 76 ? -3.509 4.126 12.541 1.00 93.56 76 LEU A N 1
ATOM 605 C CA . LEU A 1 76 ? -3.488 2.706 12.162 1.00 93.56 76 LEU A CA 1
ATOM 606 C C . LEU A 1 76 ? -4.898 2.101 12.072 1.00 93.56 76 LEU A C 1
ATOM 608 O O . LEU A 1 76 ? -5.234 1.462 11.073 1.00 93.56 76 LEU A O 1
ATOM 612 N N . ASP A 1 77 ? -5.736 2.354 13.078 1.00 92.81 77 ASP A N 1
ATOM 613 C CA . ASP A 1 77 ? -7.11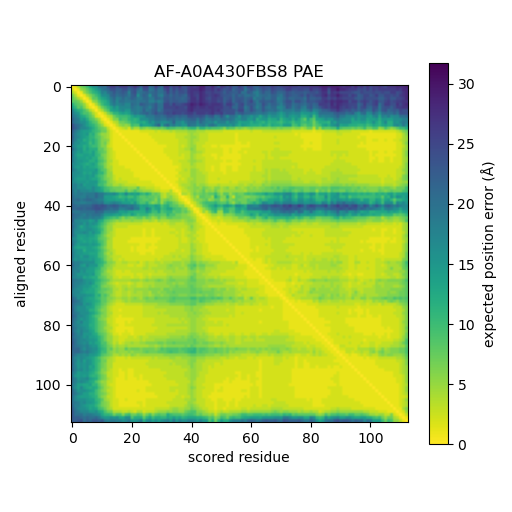9 1.867 13.114 1.00 92.81 77 ASP A CA 1
ATOM 614 C C . ASP A 1 77 ? -7.961 2.488 11.988 1.00 92.81 77 ASP A C 1
ATOM 616 O O . ASP A 1 77 ? -8.760 1.802 11.343 1.00 92.81 77 ASP A O 1
ATOM 620 N N . GLU A 1 78 ? -7.768 3.783 11.710 1.00 92.50 78 GLU A N 1
ATOM 621 C CA . GLU A 1 78 ? -8.434 4.463 10.599 1.00 92.50 78 GLU A CA 1
ATOM 622 C C . GLU A 1 78 ? -8.064 3.823 9.255 1.00 92.50 78 GLU A C 1
ATOM 624 O O . GLU A 1 78 ? -8.960 3.541 8.454 1.00 92.50 78 GLU A O 1
ATOM 629 N N . LEU A 1 79 ? -6.781 3.538 9.020 1.00 94.25 79 LEU A N 1
ATOM 630 C CA . LEU A 1 79 ? -6.321 2.861 7.807 1.00 94.25 79 LEU A CA 1
ATOM 631 C C . LEU A 1 79 ? -6.908 1.451 7.698 1.00 94.25 79 LEU A C 1
ATOM 633 O O . LEU A 1 79 ? -7.474 1.108 6.659 1.00 94.25 79 LEU A O 1
ATOM 637 N N . ALA A 1 80 ? -6.859 0.662 8.774 1.00 95.50 80 ALA A N 1
ATOM 638 C CA . ALA A 1 80 ? -7.434 -0.680 8.806 1.00 95.50 80 ALA A CA 1
ATOM 639 C C . ALA A 1 80 ? -8.942 -0.677 8.486 1.00 95.50 80 ALA A C 1
ATOM 641 O O . ALA A 1 80 ? -9.430 -1.523 7.731 1.00 95.50 80 ALA A O 1
ATOM 642 N N . SER A 1 81 ? -9.682 0.321 8.986 1.00 94.62 81 SER A N 1
ATOM 643 C CA . SER A 1 81 ? -11.128 0.463 8.757 1.00 94.62 81 SER A CA 1
ATOM 644 C C . SER A 1 81 ? -11.517 0.717 7.294 1.00 94.62 81 SER A C 1
ATOM 646 O O . SER A 1 81 ? -12.666 0.485 6.912 1.00 94.62 81 SER A O 1
ATOM 648 N N . GLN A 1 82 ? -10.573 1.177 6.468 1.00 95.44 82 GLN A N 1
ATOM 649 C CA . GLN A 1 82 ? -10.787 1.483 5.050 1.00 95.44 82 GLN A CA 1
ATOM 650 C C . GLN A 1 82 ? -10.504 0.289 4.128 1.00 95.44 82 GLN A C 1
ATOM 652 O O . GLN A 1 82 ? -10.645 0.410 2.907 1.00 95.44 82 GLN A O 1
ATOM 657 N N . SER A 1 83 ? -10.115 -0.860 4.688 1.00 96.12 83 SER A N 1
ATOM 658 C CA . SER A 1 83 ? -9.865 -2.080 3.924 1.00 96.12 83 SER A CA 1
ATOM 659 C C . SER A 1 83 ? -11.082 -2.482 3.068 1.00 96.12 83 SER A C 1
ATOM 661 O O . SER A 1 83 ? -12.218 -2.469 3.555 1.00 96.12 83 SER A O 1
ATOM 663 N N . PRO A 1 84 ? -10.885 -2.906 1.804 1.00 95.88 84 PRO A N 1
ATOM 664 C CA . PRO A 1 84 ? -11.973 -3.373 0.943 1.00 95.88 84 PRO A CA 1
ATOM 665 C C . PRO A 1 84 ? -12.484 -4.773 1.322 1.00 95.88 84 PRO A C 1
ATOM 667 O O . PRO A 1 84 ? -13.528 -5.203 0.827 1.00 95.88 84 PRO A O 1
ATOM 670 N N . VAL A 1 85 ? -11.760 -5.495 2.182 1.00 95.00 85 VAL A N 1
ATOM 671 C CA . VAL A 1 85 ? -12.165 -6.788 2.749 1.00 95.00 85 VAL A CA 1
ATOM 672 C C . VAL A 1 85 ? -12.009 -6.775 4.273 1.00 95.00 85 VAL A C 1
ATOM 674 O O . VAL A 1 85 ? -11.173 -6.034 4.789 1.00 95.00 85 VAL A O 1
ATOM 677 N N . PRO A 1 86 ? -12.785 -7.573 5.026 1.00 95.19 86 PRO A N 1
ATOM 678 C CA . PRO A 1 86 ? -12.628 -7.638 6.476 1.00 95.19 86 PRO A CA 1
ATOM 679 C C . PRO A 1 86 ? -11.205 -8.045 6.886 1.00 95.19 86 PRO A C 1
ATOM 681 O O . PRO A 1 86 ? -10.689 -9.046 6.388 1.00 95.19 86 PRO A O 1
ATOM 684 N N . VAL A 1 87 ? -10.607 -7.290 7.810 1.00 94.25 87 VAL A N 1
ATOM 685 C CA . VAL A 1 87 ? -9.335 -7.628 8.470 1.00 94.25 87 VAL A CA 1
ATOM 686 C C . VAL A 1 87 ? -9.593 -8.363 9.789 1.00 94.25 87 VAL A C 1
ATOM 688 O O . VAL A 1 87 ? -10.666 -8.229 10.384 1.00 94.25 87 VAL A O 1
ATOM 691 N N . ASP A 1 88 ? -8.631 -9.167 10.244 1.00 92.31 88 ASP A N 1
ATOM 692 C CA . ASP A 1 88 ? -8.741 -9.882 11.518 1.00 92.31 88 ASP A CA 1
ATOM 693 C C . ASP A 1 88 ? -8.552 -8.927 12.705 1.00 92.31 88 ASP A C 1
ATOM 695 O O . ASP A 1 88 ? -7.440 -8.504 13.011 1.00 92.31 88 ASP A O 1
ATOM 699 N N . GLY A 1 89 ? -9.641 -8.626 13.414 1.00 88.38 89 GLY A N 1
ATOM 700 C CA . GLY A 1 89 ? -9.616 -7.760 14.596 1.00 88.38 89 GLY A CA 1
ATOM 701 C C . GLY A 1 89 ? -8.885 -8.344 15.814 1.00 88.38 89 GLY A C 1
ATOM 702 O O . GLY A 1 89 ? -8.767 -7.654 16.824 1.00 88.38 89 GLY A O 1
ATOM 703 N N . GLY A 1 90 ? -8.433 -9.603 15.764 1.00 90.94 90 GLY A N 1
ATOM 704 C CA . GLY A 1 90 ? -7.582 -10.211 16.791 1.00 90.94 90 GLY A CA 1
ATOM 705 C C . GLY A 1 90 ? -6.083 -9.931 16.626 1.00 90.94 90 GLY A C 1
ATOM 706 O O . GLY A 1 90 ? -5.323 -10.204 17.556 1.00 90.94 90 GLY A O 1
ATOM 707 N N . ALA A 1 91 ? -5.661 -9.407 15.471 1.00 93.44 91 ALA A N 1
ATOM 708 C CA . ALA A 1 91 ? -4.266 -9.085 15.174 1.00 93.44 91 ALA A CA 1
ATOM 709 C C . ALA A 1 91 ? -3.826 -7.765 15.834 1.00 93.44 91 ALA A C 1
ATOM 711 O O . ALA A 1 91 ? -4.660 -6.957 16.255 1.00 93.44 91 ALA A O 1
ATOM 712 N N . ALA A 1 92 ? -2.518 -7.516 15.929 1.00 93.00 92 ALA A N 1
ATOM 713 C CA . ALA A 1 92 ? -2.020 -6.226 16.409 1.00 93.00 92 ALA A CA 1
ATOM 714 C C . ALA A 1 92 ? -2.441 -5.085 15.451 1.00 93.00 92 ALA A C 1
ATOM 716 O O . ALA A 1 92 ? -2.549 -5.330 14.250 1.00 93.00 92 ALA A O 1
ATOM 717 N N . PRO A 1 93 ? -2.634 -3.833 15.916 1.00 92.44 93 PRO A N 1
ATOM 718 C CA . PRO A 1 93 ? -3.082 -2.728 15.053 1.00 92.44 93 PRO A CA 1
ATOM 719 C C . PRO A 1 93 ? -2.225 -2.532 13.796 1.00 92.44 93 PRO A C 1
ATOM 721 O O . PRO A 1 93 ? -2.751 -2.347 12.701 1.00 92.44 93 PRO A O 1
ATOM 724 N N . ILE A 1 94 ? -0.901 -2.664 13.933 1.00 93.94 94 ILE A N 1
ATOM 725 C CA . ILE A 1 94 ? 0.016 -2.608 12.793 1.00 93.94 94 ILE A CA 1
ATOM 726 C C . ILE A 1 94 ? -0.245 -3.744 11.796 1.00 93.94 94 ILE A C 1
ATOM 728 O O . ILE A 1 94 ? -0.346 -3.488 10.605 1.00 93.94 94 ILE A O 1
ATOM 732 N N . GLU A 1 95 ? -0.455 -4.976 12.267 1.00 94.62 95 GLU A N 1
ATOM 733 C CA . GLU A 1 95 ? -0.753 -6.137 11.417 1.00 94.62 95 GLU A CA 1
ATOM 734 C C . GLU A 1 95 ? -2.103 -5.975 10.699 1.00 94.62 95 GLU A C 1
ATOM 736 O O . GLU A 1 95 ? -2.231 -6.336 9.529 1.00 94.62 95 GLU A O 1
ATOM 741 N N . GLN A 1 96 ? -3.099 -5.383 11.366 1.00 96.06 96 GLN A N 1
ATOM 742 C CA . GLN A 1 96 ? -4.389 -5.055 10.751 1.00 96.06 96 GLN A CA 1
ATOM 743 C C . GLN A 1 96 ? -4.235 -4.018 9.633 1.00 96.06 96 GLN A C 1
ATOM 745 O O . GLN A 1 96 ? -4.816 -4.181 8.559 1.00 96.06 96 GLN A O 1
ATOM 750 N N . ALA A 1 97 ? -3.433 -2.974 9.861 1.00 95.69 97 ALA A N 1
ATOM 751 C CA . ALA A 1 97 ? -3.144 -1.967 8.848 1.00 95.69 97 ALA A CA 1
ATOM 752 C C . ALA A 1 97 ? -2.372 -2.570 7.661 1.00 95.69 97 ALA A C 1
ATOM 754 O O . ALA A 1 97 ? -2.758 -2.340 6.518 1.00 95.69 97 ALA A O 1
ATOM 755 N N . MET A 1 98 ? -1.357 -3.406 7.905 1.00 96.25 98 MET A N 1
ATOM 756 C CA . MET A 1 98 ? -0.625 -4.118 6.845 1.00 96.25 98 MET A CA 1
ATOM 757 C C . MET A 1 98 ? -1.574 -4.963 5.980 1.00 96.25 98 MET A C 1
ATOM 759 O O . MET A 1 98 ? -1.578 -4.835 4.757 1.00 96.25 98 MET A O 1
ATOM 763 N N . ALA A 1 99 ? -2.461 -5.743 6.607 1.00 97.00 99 ALA A N 1
ATOM 764 C CA . ALA A 1 99 ? -3.456 -6.541 5.891 1.00 97.00 99 ALA A CA 1
ATOM 765 C C . ALA A 1 99 ? -4.424 -5.677 5.057 1.00 97.00 99 ALA A C 1
ATOM 767 O O . ALA A 1 99 ? -4.852 -6.083 3.975 1.00 97.00 99 ALA A O 1
ATOM 768 N N . ALA A 1 100 ? -4.763 -4.476 5.535 1.00 97.00 100 ALA A N 1
ATOM 769 C CA . ALA A 1 100 ? -5.577 -3.525 4.786 1.00 97.00 100 ALA A CA 1
ATOM 770 C C . ALA A 1 100 ? -4.839 -2.968 3.555 1.00 97.00 100 ALA A C 1
ATOM 772 O O . ALA A 1 100 ? -5.448 -2.849 2.488 1.00 97.00 100 ALA A O 1
ATOM 773 N N . PHE A 1 101 ? -3.538 -2.675 3.669 1.00 97.56 101 PHE A N 1
ATOM 774 C CA . PHE A 1 101 ? -2.691 -2.283 2.535 1.00 97.56 101 PHE A CA 1
ATOM 775 C C . PHE A 1 101 ? -2.651 -3.369 1.459 1.00 97.56 101 PHE A C 1
ATOM 777 O O . PHE A 1 101 ? -2.913 -3.074 0.291 1.00 97.56 101 PHE A O 1
ATOM 784 N N . ASP A 1 102 ? -2.417 -4.620 1.855 1.00 96.94 102 ASP A N 1
ATOM 785 C CA . ASP A 1 102 ? -2.412 -5.771 0.947 1.00 96.94 102 ASP A CA 1
ATOM 786 C C . ASP A 1 102 ? -3.753 -5.928 0.223 1.00 96.94 102 ASP A C 1
ATOM 788 O O . ASP A 1 102 ? -3.818 -5.995 -1.008 1.00 96.94 102 ASP A O 1
ATOM 792 N N . ALA A 1 103 ? -4.848 -5.907 0.986 1.00 96.75 103 ALA A N 1
ATOM 793 C CA . ALA A 1 103 ? -6.198 -6.014 0.450 1.00 96.75 103 ALA A CA 1
ATOM 794 C C . ALA A 1 103 ? -6.531 -4.878 -0.526 1.00 96.75 103 ALA A C 1
ATOM 796 O O . ALA A 1 103 ? -7.169 -5.103 -1.559 1.00 96.75 103 ALA A O 1
ATOM 797 N N . MET A 1 104 ? -6.111 -3.651 -0.214 1.00 97.50 104 MET A N 1
ATOM 798 C CA . MET A 1 104 ? -6.324 -2.494 -1.078 1.00 97.50 104 MET A CA 1
ATOM 799 C C . MET A 1 104 ? -5.472 -2.567 -2.349 1.00 97.50 104 MET A C 1
ATOM 801 O O . MET A 1 104 ? -5.972 -2.240 -3.427 1.00 97.50 104 MET A O 1
ATOM 805 N N . PHE A 1 105 ? -4.230 -3.050 -2.270 1.00 96.88 105 PHE A N 1
ATOM 806 C CA . PHE A 1 105 ? -3.398 -3.293 -3.449 1.00 96.88 105 PHE A CA 1
ATOM 807 C C . PHE A 1 105 ? -4.041 -4.321 -4.386 1.00 96.88 105 PHE A C 1
ATOM 809 O O . PHE A 1 105 ? -4.187 -4.063 -5.583 1.00 96.88 105 PHE A O 1
ATOM 816 N N . ASP A 1 106 ? -4.506 -5.447 -3.844 1.00 96.31 106 ASP A N 1
ATOM 817 C CA . ASP A 1 106 ? -5.214 -6.480 -4.604 1.00 96.31 106 ASP A CA 1
ATOM 818 C C . ASP A 1 106 ? -6.511 -5.961 -5.237 1.00 96.31 106 ASP A C 1
ATOM 820 O O . ASP A 1 106 ? -6.833 -6.305 -6.378 1.00 96.31 106 ASP A O 1
ATOM 824 N N . HIS A 1 107 ? -7.240 -5.109 -4.515 1.00 95.88 107 HIS A N 1
ATOM 825 C CA . HIS A 1 107 ? -8.466 -4.487 -4.999 1.00 95.88 107 HIS A CA 1
ATOM 826 C C . HIS A 1 107 ? -8.216 -3.518 -6.163 1.00 95.88 107 HIS A C 1
ATOM 828 O O . HIS A 1 107 ? -8.965 -3.526 -7.143 1.00 95.88 107 HIS A O 1
ATOM 834 N N . LEU A 1 108 ? -7.169 -2.693 -6.072 1.00 94.81 108 LEU A N 1
ATOM 835 C CA . LEU A 1 108 ? -6.836 -1.682 -7.078 1.00 94.81 108 LEU A CA 1
ATOM 836 C C . LEU A 1 108 ? -6.110 -2.265 -8.296 1.00 94.81 108 LEU A C 1
ATOM 838 O O . LEU A 1 108 ? -6.287 -1.767 -9.409 1.00 94.81 108 LEU A O 1
ATOM 842 N N . TRP A 1 109 ? -5.312 -3.318 -8.107 1.00 94.06 109 TRP A N 1
ATOM 843 C CA . TRP A 1 109 ? -4.551 -3.964 -9.172 1.00 94.06 109 TRP A CA 1
ATOM 844 C C . TRP A 1 109 ? -4.710 -5.489 -9.114 1.00 94.06 109 TRP A C 1
ATOM 846 O O . TRP A 1 109 ? -3.804 -6.204 -8.678 1.00 94.06 109 TRP A O 1
ATOM 856 N N . PRO A 1 110 ? -5.847 -6.034 -9.575 1.00 90.44 110 PRO A N 1
ATOM 857 C CA . PRO A 1 110 ? -6.091 -7.470 -9.532 1.00 90.44 110 PRO A CA 1
ATOM 858 C C . PRO A 1 110 ? -5.171 -8.238 -10.493 1.00 90.44 110 PRO A C 1
ATOM 860 O O . PRO A 1 110 ? -4.806 -7.745 -11.564 1.00 90.44 110 PRO A O 1
ATOM 863 N N . VAL A 1 111 ? -4.836 -9.482 -10.138 1.00 84.38 111 VAL A N 1
ATOM 864 C CA . VAL A 1 111 ? -4.174 -10.418 -11.061 1.00 84.38 111 VAL A CA 1
ATOM 865 C C . VAL A 1 111 ? -5.165 -10.786 -12.170 1.00 84.38 111 VAL A C 1
ATOM 867 O O . VAL A 1 111 ? -6.279 -11.236 -11.892 1.00 84.38 111 VAL A O 1
ATOM 870 N N . ALA A 1 112 ? -4.780 -10.579 -13.431 1.00 69.50 112 ALA A N 1
ATOM 871 C CA . ALA A 1 112 ? -5.587 -11.011 -14.568 1.00 69.50 112 ALA A CA 1
ATOM 872 C C . ALA A 1 112 ? -5.718 -12.545 -14.554 1.00 69.50 112 ALA A C 1
ATOM 874 O O . ALA A 1 112 ? -4.716 -13.247 -14.419 1.00 69.50 112 ALA A O 1
ATOM 875 N N . LYS A 1 113 ? -6.954 -13.046 -14.653 1.00 49.56 113 LYS A N 1
ATOM 876 C CA . LYS A 1 113 ? -7.258 -14.482 -14.736 1.00 49.56 113 LYS A CA 1
ATOM 877 C C . LYS A 1 113 ? -7.013 -15.037 -16.132 1.00 49.56 113 LYS A C 1
ATOM 879 O O . LYS A 1 113 ? -7.292 -14.296 -17.102 1.00 49.56 113 LYS A O 1
#

Foldseek 3Di:
DDPPPDDDPDPQDPQNLLVLLVVLLVVCVVCVVVVCNPNDDDPPPDDSLRSSVVSSVVPVLVCLVCVCVVPHNCVLVVQLVNAPDHFDPVDDSSVSNVVSSVRSSCVVDPDDD

pLDDT: mean 84.03, std 16.29, range [30.95, 97.56]

Organism: NCBI:txid2306973

Mean predicted aligned error: 6.87 Å

=== Feature glossary ===
Feature key, reading from the visual/contextual features back to the raw sequence:

Rendered structure images. Structure images are PyMOL renders from six orthogonal camera directions. Cartoon representation draws helices as coils and strands as arrows; sticks shows the backbone as bonds; surface shows the solvent-excluded envelope. Rainbow coloring maps sequence position to hue (blue→red, N→C); chain coloring assigns a distinct color per polypeptide.

C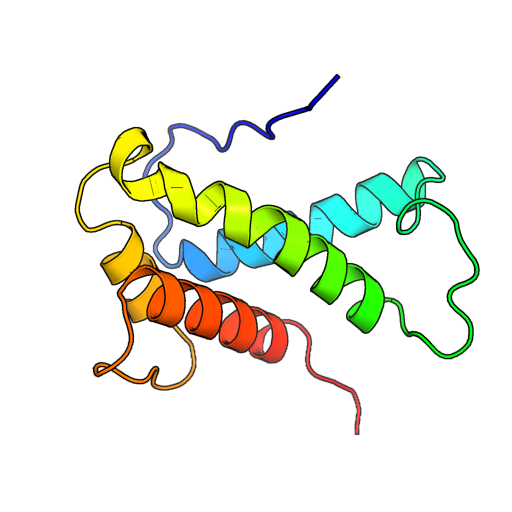ontact-map, Ramachandran, and PAE plots. Three diagnostic plots accompany the record. The Cα contact map visualizes the tertiary structure as a 2D adjacency matrix (8 Å cutoff, sequence-local contacts suppressed). The Ramachandran plot shows the distribution of backbone (φ, ψ) torsions, with points in the α and β basins reflecting secondary structure content. The PAE plot shows AlphaFold's inter-residue confidence as a color matrix.

InterPro / GO / CATH / organism. The annotation block draws on four external resources. InterPro: which protein families and domains the sequence belongs to. GO: standardized terms for what the protein does, what process it participates in, and where in the cell it acts. CATH: which structural fold it has in the CATH hierarchy. Organism: the species of origin.

Nearest PDB structures. Structural nearest neighbors (via Foldseek easy-search vs the PDB). Reported per hit: target PDB id, E-value, and alignment TM-score. A TM-score above ~0.5 is the conventional threshold for 'same fold'.

Predicted aligned error. Predicted aligned error is AlphaFold's pairwise confidence. Unlike pLDDT (per-residue), PAE is per-residue-pair and captures whether two parts of the structure are correctly placed relative to each other. Units are ångströms of expected positional error.

Solvent-accessible surface area. SASA measures how much of the protein is reachable by solvent. It is computed by rolling a water-sized probe over the atomic surface and summing the exposed area (Å²). Per-residue SASA distinguishes core (buried, low SASA) from surface (exposed, high SASA) residues; total SASA is a whole-molecule size measure.

B-factor. Crystallographic B-factors measure how much each atom's electron density is smeared out, in Å². They rise in mobile loops and surface residues and fall in the buried interior. In AlphaFold models this column is repurposed to hold pLDDT instead.

pLDDT. For AlphaFold models, the B-factor field carries pLDDT — the model's own estimate of local accuracy on a 0–100 scale. Regions with pLDDT<50 should be treated as essentially unmodeled; they often correspond to intrinsically disordered segments.

Backbone torsions (φ/ψ). φ (phi) and ψ (psi) are the two rotatable backbone dihedrals per residue: φ is the C(i-1)–N–Cα–C torsion, ψ is the N–Cα–C–N(i+1) torsion, both in degrees on (−180°, 180°]. α-helical residues cluster near (−60°, −45°); β-strand residues near (−120°, +130°). A Ramachandran plot is simply a scatter of (φ, ψ) for every residue.

Radius of gyration, Cα contacts, bounding box. Radius of gyration (Rg) is the root-mean-square distance of Cα atoms from their centroid — a single number for overall size and compactness. A globular domain of N residues has Rg ≈ 2.2·N^0.38 Å; an extended or disordered chain has a much larger Rg. The Cα contact count is the number of residue pairs whose Cα atoms are within 8 Å and are more than four positions apart in sequence — a standard proxy for tertiary packing density. The bounding box is the smallest axis-aligned box enclosing all Cα atoms.

Secondary structure (3-state, P-SEA). Three-state secondary structure (P-SEA) collapses the eight DSSP classes into helix (a), strand (b), and coil (c). P-SEA assigns these from Cα geometry alone — distances and angles — without requiring backbone oxygens, so it works on any Cα trace.

Secondary structure (8-state, DSSP). Secondary structure is the local, repeating backbone conformation. DSSP classifies it into eight states by reading the hydrogen-bond network: three helix types (H, G, I), two β types (E, B), two non-regular types (T, S), and unstructured coil (-).

Foldseek 3Di. The Foldseek 3Di string encodes local tertiary geometry as a 20-letter alphabet — one character per residue — derived from the relative positions of nearby Cα atoms. Unlike the amino-acid sequence, 3Di is a direct function of the 3D structure, so two proteins with the same fold have similar 3Di strings even at low sequence identity.

mmCIF coordinates. Structure coordinates are given as an mmCIF _atom_site loop: one row per atom with element, residue name, chain id, sequence number, and x/y/z position in Å. Only the four main-chain atoms per residue are included here; side chains are omitted to keep the record compact.

Sequence. This is the polypeptide sequence — one letter per residue, N-terminus first. Length ranges from a few dozen residues for small domains to over a thousand for large multi-domain proteins.